Protein AF-A0A832W6J6-F1 (afdb_monomer_lite)

Foldseek 3Di:
DLDDCVVVDPVHNDVVVCVVVVNDDPPDDDDDDNDDCVPVVVVVVVCCVVVPDDDPDDDD

Secondary structure (DSSP, 8-state):
----GGG--GGG--HHHHHHTTSS-TT-------S-HHHHHHHHHHHHHHTTPPPP----

Radius of gyration: 14.86 Å; chains: 1; bounding box: 31×34×26 Å

pLDDT: mean 93.33, std 7.34, range [60.25, 98.25]

Sequence (60 aa):
TTDAPHWGGLSGCTFEEAISWGKEAPESHRVQCFCDATIALPIVASGLIGSGVKRARRAP

Structure (mmCIF, N/CA/C/O backbone):
data_AF-A0A832W6J6-F1
#
_entry.id   AF-A0A832W6J6-F1
#
loop_
_atom_site.group_PDB
_atom_site.id
_atom_site.type_symbol
_atom_site.label_atom_id
_atom_site.label_alt_id
_atom_site.label_comp_id
_atom_site.label_asym_id
_atom_site.label_entity_id
_atom_site.label_seq_id
_atom_site.pdbx_PDB_ins_code
_atom_site.Cartn_x
_atom_site.Cartn_y
_atom_site.Cartn_z
_atom_site.occupancy
_atom_site.B_iso_or_equiv
_atom_site.auth_seq_id
_atom_site.auth_comp_id
_atom_site.auth_asym_id
_atom_site.auth_atom_id
_atom_site.pdbx_PDB_model_num
ATOM 1 N N . THR A 1 1 ? 3.408 5.101 -0.806 1.00 91.50 1 THR A N 1
ATOM 2 C CA . THR A 1 1 ? 4.680 5.736 -1.206 1.00 91.50 1 THR A CA 1
ATOM 3 C C . THR A 1 1 ? 4.328 6.958 -2.018 1.00 91.50 1 THR A C 1
ATOM 5 O O . THR A 1 1 ? 3.289 6.946 -2.671 1.00 91.50 1 THR A O 1
ATOM 8 N N . THR A 1 2 ? 5.129 8.012 -1.942 1.00 95.44 2 THR A N 1
ATOM 9 C CA . THR A 1 2 ? 5.024 9.173 -2.841 1.00 95.44 2 THR A CA 1
ATOM 10 C C . THR A 1 2 ? 6.014 9.076 -4.000 1.00 95.44 2 THR A C 1
ATOM 12 O O . THR A 1 2 ? 5.989 9.915 -4.895 1.00 95.44 2 THR A O 1
ATOM 15 N N . ASP A 1 3 ? 6.869 8.051 -3.987 1.00 95.38 3 ASP A N 1
ATOM 16 C CA . ASP A 1 3 ? 7.876 7.821 -5.008 1.00 95.38 3 ASP A CA 1
ATOM 17 C C . ASP A 1 3 ? 7.254 7.225 -6.274 1.00 95.38 3 ASP A C 1
ATOM 19 O O . ASP A 1 3 ? 6.342 6.394 -6.205 1.00 95.38 3 ASP A O 1
ATOM 23 N N . ALA A 1 4 ? 7.747 7.670 -7.425 1.00 93.12 4 ALA A N 1
ATOM 24 C CA . ALA A 1 4 ? 7.219 7.311 -8.730 1.00 93.12 4 ALA A CA 1
ATOM 25 C C . ALA A 1 4 ? 8.169 6.343 -9.453 1.00 93.12 4 ALA A C 1
ATOM 27 O O . ALA A 1 4 ? 9.384 6.543 -9.435 1.00 93.12 4 ALA A O 1
ATOM 28 N N . PRO A 1 5 ? 7.638 5.342 -10.175 1.00 91.88 5 PRO A N 1
AT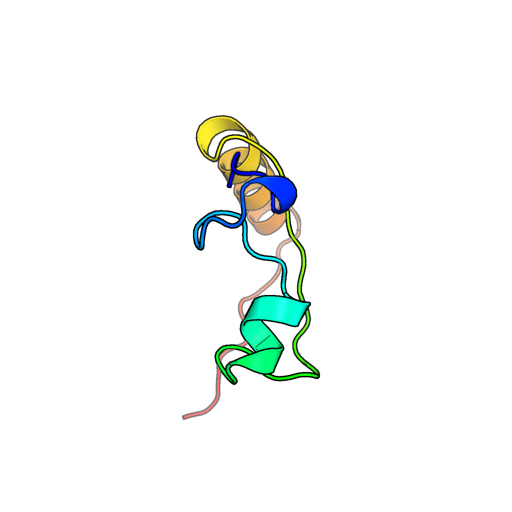OM 29 C CA . PRO A 1 5 ? 8.452 4.275 -10.758 1.00 91.88 5 PRO A CA 1
ATOM 30 C C . PRO A 1 5 ? 9.457 4.763 -11.810 1.00 91.88 5 PRO A C 1
ATOM 32 O O . PRO A 1 5 ? 10.501 4.146 -11.995 1.00 91.88 5 PRO A O 1
ATOM 35 N N . HIS A 1 6 ? 9.186 5.885 -12.487 1.00 91.81 6 HIS A N 1
ATOM 36 C CA . HIS A 1 6 ? 10.060 6.406 -13.545 1.00 91.81 6 HIS A CA 1
ATOM 37 C C . HIS A 1 6 ? 11.429 6.885 -13.041 1.00 91.81 6 HIS A C 1
ATOM 39 O O . HIS A 1 6 ? 12.351 7.015 -13.842 1.00 91.81 6 HIS A O 1
ATOM 45 N N . TRP A 1 7 ? 11.583 7.121 -11.734 1.00 91.62 7 TRP A N 1
ATOM 46 C CA . TRP A 1 7 ? 12.881 7.434 -11.137 1.00 91.62 7 TRP A CA 1
ATOM 47 C C . TRP A 1 7 ? 13.787 6.204 -10.997 1.00 91.62 7 TRP A C 1
ATOM 49 O O . TRP A 1 7 ? 14.976 6.358 -10.727 1.00 91.62 7 TRP A O 1
ATOM 59 N N . GLY A 1 8 ? 13.249 4.990 -11.176 1.00 91.81 8 GLY A N 1
ATOM 60 C CA . GLY A 1 8 ? 14.005 3.738 -11.068 1.00 91.81 8 GLY A CA 1
ATOM 61 C C . GLY A 1 8 ? 14.452 3.399 -9.641 1.00 91.81 8 GLY A C 1
ATOM 62 O O . GLY A 1 8 ? 15.360 2.594 -9.451 1.00 91.81 8 GLY A O 1
ATOM 63 N N . GLY A 1 9 ? 13.853 4.038 -8.632 1.00 94.00 9 GLY A N 1
ATOM 64 C CA . GLY A 1 9 ? 14.122 3.775 -7.222 1.00 94.00 9 GLY A CA 1
ATOM 65 C C . GLY A 1 9 ? 13.312 2.594 -6.685 1.00 94.00 9 GLY A C 1
ATOM 66 O O . GLY A 1 9 ? 12.145 2.411 -7.024 1.00 94.00 9 GLY A O 1
ATOM 67 N N . LEU A 1 10 ? 13.901 1.824 -5.763 1.00 93.38 10 LEU A N 1
ATOM 68 C CA . LEU A 1 10 ? 13.225 0.671 -5.148 1.00 93.38 10 LEU A CA 1
ATOM 69 C C . LEU A 1 10 ? 11.989 1.067 -4.318 1.00 93.38 10 LEU A C 1
ATOM 71 O O . LEU A 1 10 ? 11.053 0.282 -4.197 1.00 93.38 10 LEU A O 1
ATOM 75 N N . SER A 1 11 ? 11.965 2.277 -3.752 1.00 92.69 11 SER A N 1
ATOM 76 C CA . SER A 1 11 ? 10.848 2.810 -2.953 1.00 92.69 11 SER A CA 1
ATOM 77 C C . SER A 1 11 ? 9.574 3.087 -3.756 1.00 92.69 11 SER A C 1
ATOM 79 O O . SER A 1 11 ? 8.492 3.192 -3.165 1.00 92.69 11 SER A O 1
ATOM 81 N N . GLY A 1 12 ? 9.696 3.209 -5.077 1.00 94.38 12 GLY A N 1
ATOM 82 C CA . GLY A 1 12 ? 8.603 3.442 -6.017 1.00 94.38 12 GLY A CA 1
ATOM 83 C C . GLY A 1 12 ? 8.492 2.372 -7.103 1.00 94.38 12 GLY A C 1
ATOM 84 O O . GLY A 1 12 ? 7.769 2.599 -8.070 1.00 94.38 12 GLY A O 1
ATOM 85 N N . CYS A 1 13 ? 9.205 1.243 -6.978 1.00 95.62 13 CYS A N 1
ATOM 86 C CA . CYS A 1 13 ? 9.188 0.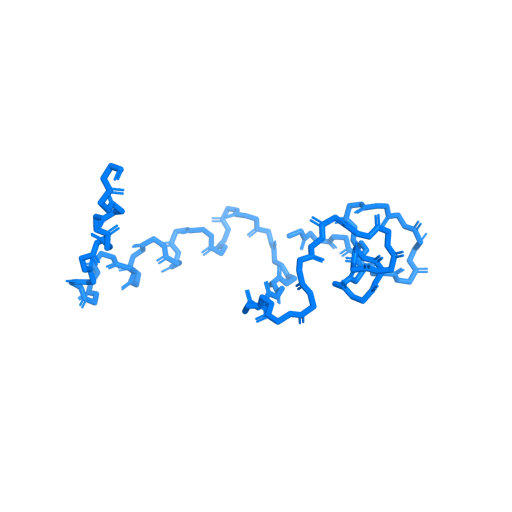187 -7.992 1.00 95.62 13 CYS A CA 1
ATOM 87 C C . CYS A 1 13 ? 7.769 -0.353 -8.232 1.00 95.62 13 CYS A C 1
ATOM 89 O O . CYS A 1 13 ? 6.922 -0.372 -7.331 1.00 95.62 13 CYS A O 1
ATOM 91 N N . THR A 1 14 ? 7.504 -0.788 -9.467 1.00 95.62 14 THR A N 1
ATOM 92 C CA . THR A 1 14 ? 6.212 -1.386 -9.817 1.00 95.62 14 THR A CA 1
ATOM 93 C C . THR A 1 14 ? 6.088 -2.785 -9.223 1.00 95.62 14 THR A C 1
ATOM 95 O O . THR A 1 14 ? 7.073 -3.434 -8.858 1.00 95.62 14 THR A O 1
ATOM 98 N N . PHE A 1 15 ? 4.864 -3.303 -9.159 1.00 96.19 15 PHE A N 1
ATOM 99 C CA . PHE A 1 15 ? 4.681 -4.674 -8.707 1.00 96.19 15 PHE A CA 1
ATOM 100 C C . PHE A 1 15 ? 5.258 -5.699 -9.687 1.00 96.19 15 PHE A C 1
ATOM 102 O O . PHE A 1 15 ? 5.711 -6.756 -9.263 1.00 96.19 15 PHE A O 1
ATOM 109 N N . GLU A 1 16 ? 5.250 -5.401 -10.983 1.00 95.38 16 GLU A N 1
ATOM 110 C CA . GLU A 1 16 ? 5.843 -6.244 -12.022 1.00 95.38 16 GLU A CA 1
ATOM 111 C C . GLU A 1 16 ? 7.356 -6.350 -11.821 1.00 95.38 16 GLU A C 1
ATOM 113 O O . GLU A 1 16 ? 7.923 -7.438 -11.938 1.00 95.38 16 GLU A O 1
ATOM 118 N N . GLU A 1 17 ? 7.997 -5.245 -11.426 1.00 96.19 17 GLU A N 1
ATOM 119 C CA . GLU A 1 17 ? 9.393 -5.261 -11.011 1.00 96.19 17 GLU A CA 1
ATOM 120 C C . GLU A 1 17 ? 9.562 -6.156 -9.780 1.00 96.19 17 GLU A C 1
ATOM 122 O O . GLU A 1 17 ? 10.308 -7.123 -9.851 1.00 96.19 17 GLU A O 1
ATOM 127 N N . ALA A 1 18 ? 8.810 -5.952 -8.695 1.00 96.19 18 ALA A N 1
ATOM 128 C CA . ALA A 1 18 ? 8.914 -6.801 -7.502 1.00 96.19 18 ALA A CA 1
ATOM 129 C C . ALA A 1 18 ? 8.730 -8.311 -7.797 1.00 96.19 18 ALA A C 1
ATOM 131 O O . ALA A 1 18 ? 9.479 -9.141 -7.270 1.00 96.19 18 ALA A O 1
ATOM 132 N N . ILE A 1 19 ? 7.786 -8.669 -8.675 1.00 97.31 19 ILE A N 1
ATOM 133 C CA . ILE A 1 19 ? 7.528 -10.054 -9.105 1.00 97.31 19 ILE A CA 1
ATOM 134 C C . ILE A 1 19 ? 8.693 -10.623 -9.911 1.00 97.31 19 ILE A C 1
ATOM 136 O O . ILE A 1 19 ? 9.070 -11.771 -9.691 1.00 97.31 19 ILE A O 1
ATOM 140 N N . SER A 1 20 ? 9.298 -9.847 -10.814 1.00 96.81 20 SER A N 1
ATOM 141 C CA . SER A 1 20 ? 10.424 -10.335 -11.629 1.00 96.81 20 SER A CA 1
ATOM 142 C C . SER A 1 20 ? 11.642 -10.757 -10.793 1.00 96.81 20 SER A C 1
ATOM 144 O O . SER A 1 20 ? 12.433 -11.590 -11.229 1.00 96.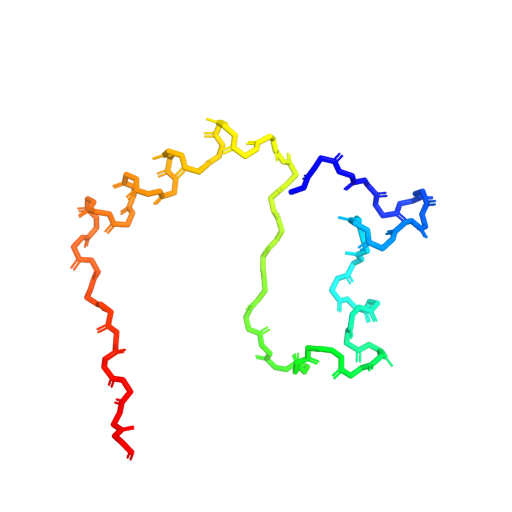81 20 SER A O 1
ATOM 146 N N . TRP A 1 21 ? 11.750 -10.247 -9.562 1.00 96.88 21 TRP A N 1
ATOM 147 C CA . TRP A 1 21 ? 12.775 -10.626 -8.583 1.00 96.88 21 TRP A CA 1
ATOM 148 C C . TRP A 1 21 ? 12.311 -11.724 -7.614 1.00 96.88 21 TRP A C 1
ATOM 150 O O . TRP A 1 21 ? 13.050 -12.088 -6.702 1.00 96.88 21 TRP A O 1
ATOM 160 N N . GLY A 1 22 ? 11.079 -12.215 -7.758 1.00 96.12 22 GLY A N 1
ATOM 161 C CA . GLY A 1 22 ? 10.478 -13.203 -6.864 1.00 96.12 22 GLY A CA 1
ATOM 162 C C . GLY A 1 22 ? 10.159 -12.673 -5.462 1.00 96.12 22 GLY A C 1
ATOM 163 O O . GLY A 1 22 ? 10.033 -13.471 -4.536 1.00 96.12 22 GLY A O 1
ATOM 164 N N . LYS A 1 23 ? 10.046 -11.348 -5.275 1.00 95.88 23 LYS A N 1
ATOM 165 C CA . LYS A 1 23 ? 9.699 -10.746 -3.971 1.00 95.88 23 LYS A CA 1
ATOM 166 C C . LYS A 1 23 ? 8.206 -10.833 -3.660 1.00 95.88 23 LYS A C 1
ATOM 168 O O . LYS A 1 23 ? 7.828 -10.798 -2.496 1.00 95.88 23 LYS A O 1
ATOM 173 N N . GLU A 1 24 ? 7.380 -10.964 -4.693 1.00 95.88 24 GLU A N 1
ATOM 174 C CA . GLU A 1 24 ? 5.927 -11.087 -4.605 1.00 95.88 24 GLU A CA 1
ATOM 175 C C . GLU A 1 24 ? 5.451 -12.274 -5.448 1.00 95.88 24 GLU A C 1
ATOM 177 O O . GLU A 1 24 ? 6.028 -12.569 -6.497 1.00 95.88 24 GLU A O 1
ATOM 182 N N . ALA A 1 25 ? 4.388 -12.950 -5.002 1.00 96.81 25 ALA A N 1
ATOM 183 C CA . ALA A 1 25 ? 3.769 -14.019 -5.782 1.00 96.81 25 ALA A CA 1
ATOM 184 C C . ALA A 1 25 ? 3.027 -13.436 -7.004 1.00 96.81 25 ALA A C 1
ATOM 186 O O . ALA A 1 25 ? 2.331 -12.428 -6.846 1.00 96.81 25 ALA A O 1
ATOM 187 N N . PRO A 1 26 ? 3.105 -14.057 -8.196 1.00 96.44 26 PRO A N 1
ATOM 188 C CA . PRO A 1 26 ? 2.431 -13.548 -9.394 1.00 96.44 26 PRO A CA 1
ATOM 189 C C . PRO A 1 26 ? 0.911 -13.385 -9.231 1.00 96.44 26 PRO A C 1
ATOM 191 O O . PRO A 1 26 ? 0.321 -12.442 -9.759 1.00 96.44 26 PRO A O 1
ATOM 194 N N . GLU A 1 27 ? 0.282 -14.274 -8.461 1.00 96.25 27 GLU A N 1
ATOM 195 C CA . GLU A 1 27 ? -1.165 -14.316 -8.233 1.00 96.25 27 GLU A CA 1
ATOM 196 C C . GLU A 1 27 ? -1.619 -13.468 -7.033 1.00 96.25 27 GLU A C 1
ATOM 198 O O . GLU A 1 27 ? -2.800 -13.479 -6.680 1.00 96.25 27 GLU A O 1
ATOM 203 N N . SER A 1 28 ? -0.713 -12.739 -6.369 1.00 94.62 28 SER A N 1
ATOM 204 C CA . SER A 1 28 ? -1.094 -11.929 -5.212 1.00 94.62 28 SER A CA 1
ATOM 205 C C . SER A 1 28 ? -1.976 -10.742 -5.621 1.00 94.62 28 SER A C 1
ATOM 207 O O . SER A 1 28 ? -1.764 -10.077 -6.643 1.00 94.62 28 SER A O 1
ATOM 209 N N . HIS A 1 29 ? -2.985 -10.455 -4.794 1.00 95.69 29 HIS A N 1
ATOM 210 C CA . HIS A 1 29 ? -3.775 -9.234 -4.917 1.00 95.69 29 HIS A CA 1
ATOM 211 C C . HIS A 1 29 ? -2.922 -8.036 -4.496 1.00 95.69 29 HIS A C 1
ATOM 213 O O . HIS A 1 29 ? -2.397 -8.002 -3.383 1.00 95.69 29 HIS A O 1
ATOM 219 N N . ARG A 1 30 ? -2.798 -7.045 -5.382 1.00 94.62 30 ARG A N 1
ATOM 220 C CA . ARG A 1 30 ? -1.876 -5.915 -5.231 1.00 94.62 30 ARG A CA 1
ATOM 221 C C . ARG A 1 30 ? -2.584 -4.611 -5.577 1.00 94.62 30 ARG A C 1
ATOM 223 O O . ARG A 1 30 ? -3.353 -4.552 -6.532 1.00 94.62 30 ARG A O 1
ATOM 230 N N . VAL A 1 31 ? -2.316 -3.563 -4.805 1.00 96.12 31 VAL A N 1
ATOM 231 C CA . VAL A 1 31 ? -2.790 -2.201 -5.080 1.00 96.12 31 VAL A CA 1
ATOM 232 C C . VAL A 1 31 ? -1.756 -1.199 -4.588 1.00 96.12 31 VAL A C 1
ATOM 234 O O . VAL A 1 31 ? -1.204 -1.359 -3.500 1.00 96.12 31 VAL A O 1
ATOM 237 N N . GLN A 1 32 ? -1.494 -0.159 -5.379 1.00 94.81 32 GLN A N 1
ATOM 238 C CA . GLN A 1 32 ? -0.608 0.934 -4.994 1.00 94.81 32 GLN A CA 1
ATOM 239 C C . GLN A 1 32 ? -1.389 2.243 -4.915 1.00 94.81 32 GLN A C 1
ATOM 241 O O . GLN A 1 32 ? -2.128 2.601 -5.828 1.00 94.81 32 GLN A O 1
ATOM 246 N N . CYS A 1 33 ? -1.213 2.956 -3.805 1.00 95.38 33 CYS A N 1
ATOM 247 C CA . CYS A 1 33 ? -1.748 4.293 -3.592 1.00 95.38 33 CYS A CA 1
ATOM 248 C C . CYS A 1 33 ? -0.582 5.290 -3.560 1.00 95.38 33 CYS A C 1
ATOM 250 O O . CYS A 1 33 ? 0.248 5.253 -2.643 1.00 95.38 33 CYS A O 1
ATOM 252 N N . PHE A 1 34 ? -0.517 6.158 -4.573 1.00 95.75 34 PHE A N 1
ATOM 253 C CA . PHE A 1 34 ? 0.438 7.265 -4.645 1.00 95.75 34 PHE A CA 1
ATOM 254 C C . PHE A 1 34 ? -0.073 8.431 -3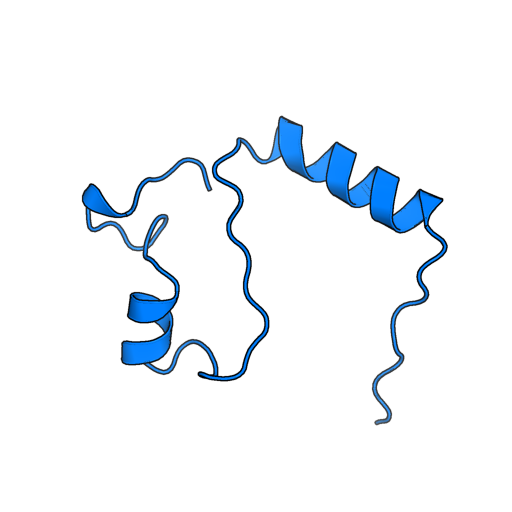.798 1.00 95.75 34 PHE A C 1
ATOM 256 O O . PHE A 1 34 ? -0.746 9.337 -4.283 1.00 95.75 34 PHE A O 1
ATOM 263 N N . CYS A 1 35 ? 0.180 8.353 -2.496 1.00 96.75 35 CYS A N 1
ATOM 264 C CA . CYS A 1 35 ? -0.266 9.331 -1.515 1.00 96.75 35 CYS A CA 1
ATOM 265 C C . CYS A 1 35 ? 0.683 9.330 -0.311 1.00 96.75 35 CYS A C 1
ATOM 267 O O . CYS A 1 35 ? 1.353 8.326 -0.031 1.00 96.75 35 CYS A O 1
ATOM 269 N N . ASP A 1 36 ? 0.721 10.450 0.406 1.00 97.69 36 ASP A N 1
ATOM 270 C CA . ASP A 1 36 ? 1.376 10.528 1.705 1.00 97.69 36 ASP A CA 1
ATOM 271 C C . ASP A 1 36 ? 0.660 9.619 2.717 1.00 97.69 36 ASP A C 1
ATOM 273 O O . ASP A 1 36 ? -0.574 9.548 2.767 1.00 97.69 36 ASP A O 1
ATOM 277 N N . ALA A 1 37 ? 1.437 8.910 3.537 1.00 97.00 37 ALA A N 1
ATOM 278 C CA . ALA A 1 37 ? 0.895 7.965 4.506 1.00 97.00 37 ALA A CA 1
ATOM 279 C C . ALA A 1 37 ? 0.004 8.652 5.552 1.00 97.00 37 ALA A C 1
ATOM 281 O O . ALA A 1 37 ? -0.991 8.068 5.972 1.00 97.00 37 ALA A O 1
ATOM 282 N N . THR A 1 38 ? 0.313 9.894 5.933 1.00 97.88 38 THR A N 1
ATOM 283 C CA . THR A 1 38 ? -0.468 10.665 6.913 1.00 97.88 38 THR A CA 1
ATOM 284 C C . THR A 1 38 ? -1.871 11.013 6.414 1.00 97.88 38 THR A C 1
ATOM 286 O O . THR A 1 38 ? -2.770 11.213 7.227 1.00 97.88 38 THR A O 1
ATOM 289 N N . ILE A 1 39 ? -2.083 11.016 5.093 1.00 98.25 39 ILE A N 1
ATOM 290 C CA . ILE A 1 39 ? -3.383 11.265 4.460 1.00 98.25 39 ILE A CA 1
ATOM 291 C C . ILE A 1 39 ? -4.122 9.945 4.221 1.00 98.25 39 ILE A C 1
ATOM 293 O O . ILE A 1 39 ? -5.277 9.791 4.620 1.00 98.25 39 ILE A O 1
ATOM 297 N N . ALA A 1 40 ? -3.468 8.978 3.571 1.00 98.19 40 ALA A N 1
ATOM 298 C CA . ALA A 1 40 ? -4.129 7.745 3.150 1.00 98.19 40 ALA A CA 1
ATOM 299 C C . ALA A 1 40 ? -4.429 6.795 4.321 1.00 98.19 40 ALA A C 1
ATOM 301 O O . ALA A 1 40 ? -5.497 6.179 4.362 1.00 98.19 40 ALA A O 1
ATOM 302 N N . LEU A 1 41 ? -3.510 6.669 5.286 1.00 97.75 41 LEU A N 1
ATOM 303 C CA . LEU A 1 41 ? -3.617 5.665 6.347 1.00 97.75 41 LEU A CA 1
ATOM 304 C C . LEU A 1 41 ? -4.842 5.871 7.259 1.00 97.75 41 LEU A C 1
ATOM 306 O O . LEU A 1 41 ? -5.538 4.881 7.504 1.00 97.75 41 LEU A O 1
ATOM 310 N N . PRO A 1 42 ? -5.182 7.095 7.719 1.00 98.19 42 PRO A N 1
ATOM 311 C CA . PRO A 1 42 ? -6.392 7.312 8.515 1.00 98.19 42 PRO A CA 1
ATOM 312 C C . PRO A 1 42 ? -7.685 6.933 7.780 1.00 98.19 42 PRO A C 1
ATOM 314 O O . PRO A 1 42 ? -8.594 6.372 8.390 1.00 98.19 42 PRO A O 1
ATOM 317 N N . ILE A 1 43 ? -7.763 7.190 6.469 1.00 98.06 43 ILE A N 1
ATOM 318 C CA . ILE A 1 43 ? -8.941 6.869 5.649 1.00 98.06 43 ILE A CA 1
ATOM 319 C C . ILE A 1 43 ? -9.103 5.352 5.525 1.00 98.06 43 ILE A C 1
ATOM 321 O O . ILE A 1 43 ? -10.187 4.823 5.776 1.00 98.06 43 ILE A O 1
ATOM 325 N N . VAL A 1 44 ? -8.019 4.642 5.193 1.00 97.06 44 VAL A N 1
ATOM 326 C CA . VAL A 1 44 ? -8.026 3.175 5.088 1.00 97.06 44 VAL A CA 1
ATOM 327 C C . VAL A 1 44 ? -8.393 2.542 6.431 1.00 97.06 44 VAL A C 1
ATOM 329 O O . VAL A 1 44 ? -9.250 1.661 6.479 1.00 97.06 44 VAL A O 1
ATOM 332 N N . ALA A 1 45 ? -7.799 3.015 7.529 1.00 96.69 45 ALA A N 1
ATOM 333 C CA . ALA A 1 45 ? -8.100 2.520 8.869 1.00 96.69 45 ALA A CA 1
ATOM 334 C C . ALA A 1 45 ? -9.575 2.739 9.242 1.00 96.69 45 A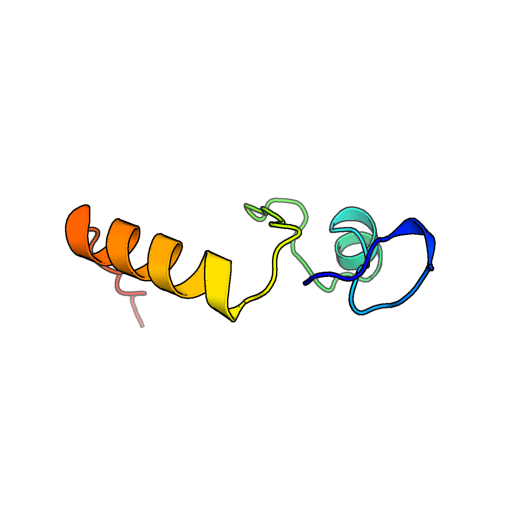LA A C 1
ATOM 336 O O . ALA A 1 45 ? -10.238 1.804 9.689 1.00 96.69 45 ALA A O 1
ATOM 337 N N . SER A 1 46 ? -10.105 3.941 8.999 1.00 97.94 46 SER A N 1
ATOM 338 C CA . SER A 1 46 ? -11.514 4.266 9.241 1.00 97.94 46 SER A CA 1
ATOM 339 C C . SER A 1 46 ? -12.455 3.367 8.432 1.00 97.94 46 SER A C 1
ATOM 341 O O . SER A 1 46 ? -13.389 2.795 8.990 1.00 97.94 46 SER A O 1
ATOM 343 N N . GLY A 1 47 ? -12.172 3.151 7.142 1.00 97.12 47 GLY A N 1
ATOM 344 C CA . GLY A 1 47 ? -12.968 2.267 6.285 1.00 97.12 47 GLY A CA 1
ATOM 345 C C . GLY A 1 47 ? -12.955 0.804 6.740 1.00 97.12 47 GLY A C 1
ATOM 346 O O . GLY A 1 47 ? -13.995 0.141 6.753 1.00 97.12 47 GLY A O 1
ATOM 347 N N . LEU A 1 48 ? -11.801 0.295 7.179 1.00 95.56 48 LEU A N 1
ATOM 348 C CA . LEU A 1 48 ? -11.694 -1.059 7.732 1.00 95.56 48 LEU A CA 1
ATOM 349 C C . LEU A 1 48 ? -12.495 -1.211 9.031 1.00 95.56 48 LEU A C 1
ATOM 351 O O . LEU A 1 48 ? -13.205 -2.201 9.194 1.00 95.56 48 LEU A O 1
ATOM 355 N N . ILE A 1 49 ? -12.426 -0.223 9.928 1.00 95.69 49 ILE A N 1
ATOM 356 C CA . ILE A 1 49 ? -13.193 -0.222 11.182 1.00 95.69 49 ILE A CA 1
ATOM 357 C C . ILE A 1 49 ? -14.699 -0.129 10.889 1.00 95.69 49 ILE A C 1
ATOM 359 O O . ILE A 1 49 ? -15.475 -0.928 11.410 1.00 95.69 49 ILE A O 1
ATOM 363 N N . GLY A 1 50 ? -15.115 0.805 10.029 1.00 97.31 50 GLY A N 1
ATOM 364 C CA . GLY A 1 50 ? -16.523 1.054 9.706 1.00 97.31 50 GLY A CA 1
ATOM 365 C C . GLY A 1 50 ? -17.196 -0.065 8.908 1.00 97.31 50 GLY A C 1
ATOM 366 O O . GLY A 1 50 ? -18.392 -0.291 9.065 1.00 97.31 50 GLY A O 1
ATOM 367 N N . SER A 1 51 ? -16.441 -0.805 8.089 1.00 96.56 51 SER A N 1
ATOM 368 C CA . SER A 1 51 ? -16.969 -1.949 7.326 1.00 96.56 51 SER A CA 1
ATOM 369 C C . SER A 1 51 ? -17.211 -3.203 8.174 1.00 96.56 51 SER A C 1
ATOM 371 O O . SER A 1 51 ? -17.830 -4.152 7.696 1.00 96.56 51 SER A O 1
ATOM 373 N N . GLY A 1 52 ? -16.729 -3.239 9.423 1.00 91.88 52 GLY A N 1
ATOM 374 C CA . GLY A 1 52 ? -16.898 -4.390 10.314 1.00 91.88 52 GLY A CA 1
ATOM 375 C C . GLY A 1 52 ? -16.188 -5.661 9.831 1.00 91.88 52 GLY A C 1
ATOM 376 O O . GLY A 1 52 ? -16.526 -6.761 10.282 1.00 91.88 52 GLY A O 1
ATOM 377 N N . VAL A 1 53 ? -15.218 -5.536 8.915 1.00 92.19 53 VAL A N 1
ATOM 378 C CA . VAL A 1 53 ? -14.487 -6.684 8.372 1.00 92.19 53 VAL A CA 1
ATOM 379 C C . VAL A 1 53 ? -13.726 -7.383 9.501 1.00 92.19 53 VAL A C 1
ATOM 381 O O . VAL A 1 53 ? -12.990 -6.766 10.273 1.00 92.19 53 VAL A O 1
ATOM 384 N N . LYS A 1 54 ? -13.902 -8.700 9.621 1.00 89.62 54 LYS A N 1
ATOM 385 C CA . LYS A 1 54 ? -13.174 -9.501 10.609 1.00 89.62 54 LYS A CA 1
ATOM 386 C C . LYS A 1 54 ? -11.916 -10.058 9.968 1.00 89.62 54 LYS A C 1
ATOM 388 O O . LYS A 1 54 ? -11.966 -10.638 8.886 1.00 89.62 54 LYS A O 1
ATOM 393 N N . ARG A 1 55 ? -10.783 -9.918 10.656 1.00 85.56 55 ARG A N 1
ATOM 394 C CA . ARG A 1 55 ? -9.525 -10.524 10.215 1.00 85.56 55 ARG A CA 1
ATOM 395 C C . ARG A 1 55 ? -9.709 -12.041 10.139 1.00 85.56 55 ARG A C 1
ATOM 397 O O . ARG A 1 55 ? -10.051 -12.665 11.144 1.00 85.56 55 ARG A O 1
ATOM 404 N N . ALA A 1 56 ? -9.472 -12.626 8.967 1.00 82.75 56 ALA A N 1
ATOM 405 C CA . ALA A 1 56 ? -9.465 -14.074 8.817 1.00 82.75 56 ALA A CA 1
ATOM 406 C C . ALA A 1 56 ? -8.383 -14.654 9.739 1.00 82.75 56 ALA A C 1
ATOM 408 O O . ALA A 1 56 ? -7.205 -14.297 9.643 1.00 82.75 56 ALA A O 1
ATOM 409 N N . ARG A 1 57 ? -8.783 -15.509 10.683 1.00 79.81 57 ARG A N 1
ATOM 410 C CA . ARG A 1 57 ? -7.836 -16.221 11.539 1.00 79.81 57 ARG A CA 1
ATOM 411 C C . ARG A 1 57 ? -7.184 -17.294 10.675 1.00 79.81 57 ARG A C 1
ATOM 413 O O . A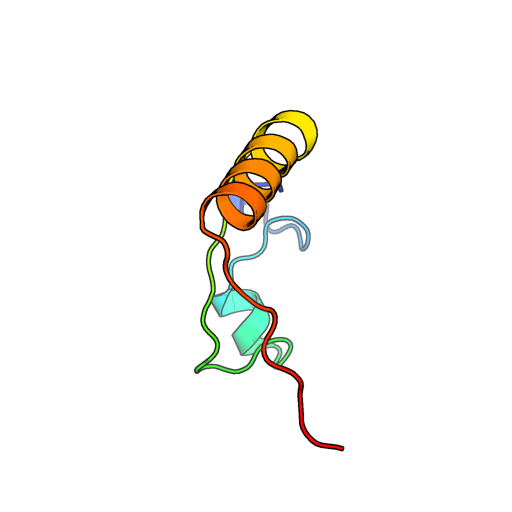RG A 1 57 ? -7.877 -18.185 10.195 1.00 79.81 57 ARG A O 1
ATOM 420 N N . ARG A 1 58 ? -5.873 -17.202 10.450 1.00 71.88 58 ARG A N 1
ATOM 421 C CA . ARG A 1 58 ? -5.137 -18.298 9.816 1.00 71.88 58 ARG A CA 1
ATOM 422 C C . ARG A 1 58 ? -5.159 -19.473 10.801 1.00 71.88 58 ARG A C 1
ATOM 424 O O . ARG A 1 58 ? -4.821 -19.275 11.969 1.00 71.88 58 ARG A O 1
ATOM 431 N N . ALA A 1 59 ? -5.653 -20.633 10.365 1.00 60.25 59 ALA A N 1
ATOM 432 C CA . ALA A 1 59 ? -5.509 -21.869 11.132 1.00 60.25 59 ALA A CA 1
ATOM 433 C C . ALA A 1 59 ? -4.006 -22.130 11.373 1.00 60.25 59 ALA A C 1
ATOM 435 O O . ALA A 1 59 ? -3.211 -21.719 10.518 1.00 60.25 59 ALA A O 1
ATOM 436 N N . PRO A 1 60 ? -3.627 -22.698 12.535 1.00 64.31 60 PRO A N 1
ATOM 437 C CA . PRO A 1 60 ? -2.234 -23.019 12.837 1.00 64.31 60 PRO A CA 1
ATOM 438 C C . PRO A 1 60 ? -1.625 -23.963 11.797 1.00 64.31 60 PRO A C 1
ATOM 440 O O . PRO A 1 60 ? -2.384 -24.775 11.218 1.00 64.31 60 PRO A O 1
#